Protein AF-A0A957AI26-F1 (afdb_monomer_lite)

pLDDT: mean 85.07, std 10.66, range [49.81, 96.75]

Secondary structure (DSSP, 8-state):
----EEEEEE-----TTGGG--SHHHHHHHHHHHHHHHHHHHTTEEEEEEE---TT---GGGTT--TTTS-------

Sequence (77 aa):
KGLEFPIVALAGLTELRREFAKDAEERLEYEHRERRALYVAMTRAMRGLLVLLPEDTASPLFTGFAEPYWNIESDAS

Foldseek 3Di:
DDAADQEAEADPPDPVCLVVQPDDVSNVVVLVVVLVVVVVRQVSHDHYYHYDDDPPDPDPSPPPCDPPVHDDDDDPD

Structure (mmCIF, N/CA/C/O backbone):
data_AF-A0A957AI26-F1
#
_entry.id   AF-A0A957AI26-F1
#
loop_
_atom_site.group_PDB
_atom_site.id
_atom_site.type_symbol
_atom_site.label_atom_id
_atom_site.label_alt_id
_atom_site.label_comp_id
_atom_site.label_asym_id
_atom_site.label_entity_id
_atom_site.label_seq_id
_atom_site.pdbx_PDB_ins_code
_atom_site.Cartn_x
_atom_site.Cartn_y
_atom_site.Cartn_z
_atom_site.occupancy
_atom_site.B_iso_or_equiv
_atom_site.auth_seq_id
_atom_site.auth_comp_id
_atom_site.auth_asym_id
_atom_site.auth_atom_id
_atom_site.pdbx_PDB_model_num
ATOM 1 N N . LYS A 1 1 ? -7.802 14.966 -1.315 1.00 49.81 1 LYS A N 1
ATOM 2 C CA . LYS A 1 1 ? -6.818 14.963 -0.200 1.00 49.81 1 LYS A CA 1
ATOM 3 C C . LYS A 1 1 ? -7.609 15.256 1.078 1.00 49.81 1 LYS A C 1
ATOM 5 O O . LYS A 1 1 ? -8.268 16.283 1.080 1.00 49.81 1 LYS A O 1
ATOM 10 N N . GLY A 1 2 ? -7.640 14.347 2.065 1.00 63.06 2 GLY A N 1
ATOM 11 C CA . GLY A 1 2 ? -8.364 14.536 3.342 1.00 63.06 2 GLY A CA 1
ATOM 12 C C . GLY A 1 2 ? -9.415 13.478 3.716 1.00 63.06 2 GLY A C 1
ATOM 13 O O . GLY A 1 2 ? -10.065 13.631 4.737 1.00 63.06 2 GLY A O 1
ATOM 14 N N . LEU A 1 3 ? -9.602 12.423 2.917 1.00 82.06 3 LEU A N 1
ATOM 15 C CA . LEU A 1 3 ? -10.488 11.316 3.293 1.00 82.06 3 LEU A CA 1
ATOM 16 C C . LEU A 1 3 ? -9.721 10.315 4.164 1.00 82.06 3 LEU A C 1
ATOM 18 O O . LEU A 1 3 ? -8.560 10.020 3.867 1.00 82.06 3 LEU A O 1
ATOM 22 N N . GLU A 1 4 ? -10.378 9.814 5.203 1.00 91.19 4 GLU A N 1
ATOM 23 C CA . GLU A 1 4 ? -9.966 8.696 6.055 1.00 91.19 4 GLU A CA 1
ATOM 24 C C . GLU A 1 4 ? -11.172 7.771 6.221 1.00 91.19 4 GLU A C 1
ATOM 26 O O . GLU A 1 4 ? -12.318 8.229 6.210 1.00 91.19 4 GLU A O 1
ATOM 31 N N . PHE A 1 5 ? -10.920 6.472 6.341 1.00 95.19 5 PHE A N 1
ATOM 32 C CA . PHE A 1 5 ? -11.960 5.455 6.418 1.00 95.19 5 PHE A CA 1
ATOM 33 C C . PHE A 1 5 ? -11.664 4.488 7.568 1.00 95.19 5 PHE A C 1
ATOM 35 O O . PHE A 1 5 ? -10.503 4.138 7.793 1.00 95.19 5 PHE A O 1
ATOM 42 N N . PRO A 1 6 ? -12.690 3.993 8.289 1.00 96.19 6 PRO A N 1
ATOM 43 C CA . PRO A 1 6 ? -12.487 2.986 9.326 1.00 96.19 6 PRO A CA 1
ATOM 44 C C . PRO A 1 6 ? -11.755 1.745 8.805 1.00 96.19 6 PRO A C 1
ATOM 46 O O . PRO A 1 6 ? -10.842 1.252 9.463 1.00 96.19 6 PRO A O 1
ATOM 49 N N . ILE A 1 7 ? -12.140 1.270 7.620 1.00 96.12 7 ILE A N 1
ATOM 50 C CA . ILE A 1 7 ? -11.570 0.096 6.962 1.00 96.12 7 ILE A CA 1
ATOM 51 C C . ILE A 1 7 ? -11.224 0.471 5.521 1.00 96.12 7 ILE A C 1
ATOM 53 O O . ILE A 1 7 ? -12.020 1.131 4.851 1.00 96.12 7 ILE A O 1
ATOM 57 N N . VAL A 1 8 ? -10.055 0.042 5.048 1.00 96.75 8 VAL A N 1
ATOM 58 C CA . VAL A 1 8 ? -9.607 0.203 3.657 1.00 96.75 8 VAL A CA 1
ATOM 59 C C . VAL A 1 8 ? -9.162 -1.150 3.117 1.00 96.75 8 VAL A C 1
ATOM 61 O O . VAL A 1 8 ? -8.408 -1.859 3.777 1.00 96.75 8 VAL A O 1
ATOM 64 N N . ALA A 1 9 ? -9.601 -1.486 1.905 1.00 95.75 9 ALA A N 1
ATOM 65 C CA . ALA A 1 9 ? -9.102 -2.627 1.148 1.00 95.75 9 ALA A CA 1
ATOM 66 C C . ALA A 1 9 ? -8.383 -2.125 -0.111 1.00 95.75 9 ALA A C 1
ATOM 68 O O . ALA A 1 9 ? -8.958 -1.370 -0.897 1.00 95.75 9 ALA A O 1
ATOM 69 N N . LEU A 1 10 ? -7.125 -2.525 -0.283 1.00 93.50 10 LEU A N 1
ATOM 70 C CA . LEU A 1 10 ? -6.322 -2.258 -1.471 1.00 93.50 10 LEU A CA 1
ATOM 71 C C . LEU A 1 10 ? -6.282 -3.524 -2.325 1.00 93.50 10 LEU A C 1
ATOM 73 O O . LEU A 1 10 ? -5.897 -4.584 -1.841 1.00 93.50 10 LEU A O 1
ATOM 77 N N . ALA A 1 11 ? -6.687 -3.408 -3.586 1.00 91.50 11 ALA A N 1
ATOM 78 C CA . ALA A 1 11 ? -6.775 -4.511 -4.537 1.00 91.50 11 ALA A CA 1
ATOM 79 C C . ALA A 1 11 ? -6.382 -4.035 -5.942 1.00 91.50 11 ALA A C 1
ATOM 81 O O . ALA A 1 11 ? -6.238 -2.833 -6.174 1.00 91.50 11 ALA A O 1
ATOM 82 N N . GLY A 1 12 ? -6.218 -4.970 -6.882 1.00 86.88 12 GLY A N 1
ATOM 83 C CA . GLY A 1 12 ? -5.805 -4.641 -8.253 1.00 86.88 12 GLY A CA 1
ATOM 84 C C . GLY A 1 12 ? -4.374 -4.099 -8.331 1.00 86.88 12 GLY A C 1
ATOM 85 O O . GLY A 1 12 ? -4.054 -3.299 -9.207 1.00 86.88 12 GLY A O 1
ATOM 86 N N . LEU A 1 13 ? -3.521 -4.506 -7.388 1.00 84.62 13 LEU A N 1
ATOM 87 C CA . LEU A 1 13 ? -2.128 -4.086 -7.271 1.00 84.62 13 LEU A CA 1
ATOM 88 C C . LEU A 1 13 ? -1.246 -4.825 -8.293 1.00 84.62 13 LEU A C 1
ATOM 90 O O . LEU A 1 13 ? -0.440 -5.685 -7.950 1.00 84.62 13 LEU A O 1
ATOM 94 N N . THR A 1 14 ? -1.438 -4.500 -9.571 1.00 78.12 14 THR A N 1
ATOM 95 C CA . THR A 1 14 ? -0.719 -5.079 -10.718 1.00 78.12 14 THR A CA 1
ATOM 96 C C . THR A 1 14 ? 0.267 -4.077 -11.322 1.00 78.12 14 THR A C 1
ATOM 98 O O . THR A 1 14 ? -0.053 -2.896 -11.447 1.00 78.12 14 THR A O 1
ATOM 101 N N . GLU A 1 15 ? 1.440 -4.528 -11.775 1.00 71.12 15 GLU A N 1
ATOM 102 C CA . GLU A 1 15 ? 2.519 -3.66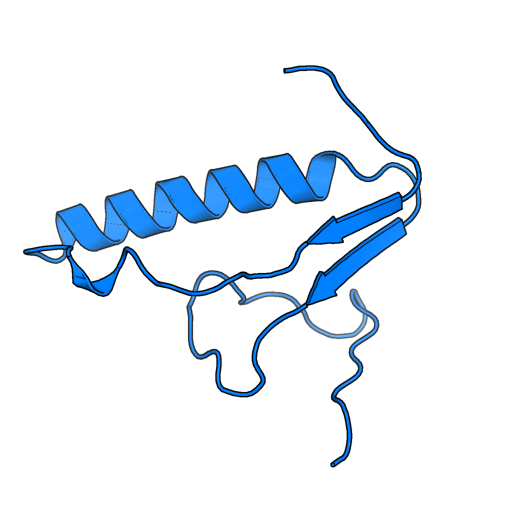2 -12.294 1.00 71.12 15 GLU A CA 1
ATOM 103 C C . GLU A 1 15 ? 2.331 -3.166 -13.746 1.00 71.12 15 GLU A C 1
ATOM 105 O O . GLU A 1 15 ? 3.308 -2.968 -14.467 1.00 71.12 15 GLU A O 1
ATOM 110 N N . LEU A 1 16 ? 1.094 -2.900 -14.180 1.00 61.75 16 LEU A N 1
ATOM 111 C CA . LEU A 1 16 ? 0.734 -2.615 -15.583 1.00 61.75 16 LEU A CA 1
ATOM 112 C C . LEU A 1 16 ? 1.512 -1.469 -16.251 1.00 61.75 16 LEU A C 1
ATOM 114 O O . LEU A 1 16 ? 1.455 -1.322 -17.463 1.00 61.75 16 LEU A O 1
ATOM 118 N N . ARG A 1 17 ? 2.181 -0.588 -15.495 1.00 66.62 17 ARG A N 1
ATOM 119 C CA . ARG A 1 17 ? 2.899 0.561 -16.071 1.00 66.62 17 ARG A CA 1
ATOM 120 C C . ARG A 1 17 ? 4.419 0.496 -15.957 1.00 66.62 17 ARG A C 1
ATOM 122 O O . ARG A 1 17 ? 5.087 1.303 -16.599 1.00 66.62 17 ARG A O 1
ATOM 129 N N . ARG A 1 18 ? 4.971 -0.466 -15.210 1.00 67.50 18 ARG A N 1
ATOM 130 C CA . ARG A 1 18 ? 6.427 -0.670 -15.114 1.00 67.50 18 ARG A CA 1
ATOM 131 C C . ARG A 1 18 ? 7.016 -1.153 -16.440 1.00 67.50 18 ARG A C 1
ATOM 133 O O . ARG A 1 18 ? 8.129 -0.779 -16.795 1.00 67.50 18 ARG A O 1
ATOM 140 N N . GLU A 1 19 ? 6.243 -1.942 -17.179 1.00 70.06 19 GLU A N 1
ATOM 141 C CA . GLU A 1 19 ? 6.590 -2.497 -18.492 1.00 70.06 19 GLU A CA 1
ATOM 142 C C . GLU A 1 19 ? 6.838 -1.440 -19.582 1.00 70.06 19 GLU A C 1
ATOM 144 O O . GLU A 1 19 ? 7.517 -1.728 -20.563 1.00 70.06 19 GLU A O 1
ATOM 149 N N . PHE A 1 20 ? 6.361 -0.204 -19.395 1.00 78.69 20 PHE A N 1
ATOM 150 C CA . PHE A 1 20 ? 6.573 0.894 -20.346 1.00 78.69 20 PHE A CA 1
ATOM 151 C C . PHE A 1 20 ? 7.805 1.762 -20.047 1.00 78.69 20 PHE A C 1
ATOM 153 O O . PHE A 1 20 ? 8.099 2.661 -20.836 1.00 78.69 20 PHE A O 1
ATOM 160 N N . ALA A 1 21 ? 8.519 1.525 -18.939 1.00 84.38 21 ALA A N 1
ATOM 161 C CA . ALA A 1 21 ? 9.726 2.280 -18.602 1.00 84.38 21 ALA A CA 1
ATOM 162 C C . ALA A 1 21 ? 10.881 1.923 -19.555 1.00 84.38 21 ALA A C 1
ATOM 164 O O . ALA A 1 21 ? 11.236 0.74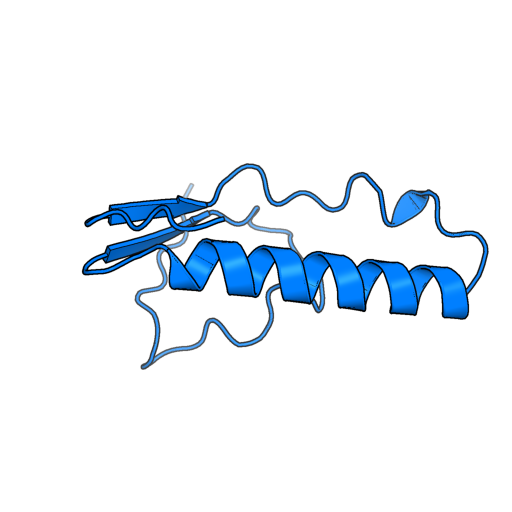9 -19.704 1.00 84.38 21 ALA A O 1
ATOM 165 N N . LYS A 1 22 ? 11.478 2.937 -20.184 1.00 87.12 22 LYS A N 1
ATOM 166 C CA . LYS A 1 22 ? 12.485 2.788 -21.246 1.00 87.12 22 LYS A CA 1
ATOM 167 C C . LYS A 1 22 ? 13.881 2.501 -20.708 1.00 87.12 22 LYS A C 1
ATOM 169 O O . LYS A 1 22 ? 14.660 1.820 -21.372 1.00 87.12 22 LYS A O 1
ATOM 174 N N . ASP A 1 23 ? 14.189 2.998 -19.515 1.00 91.94 23 ASP A N 1
ATOM 175 C CA . ASP A 1 23 ? 15.483 2.830 -18.860 1.00 91.94 23 ASP A CA 1
ATOM 176 C C . ASP A 1 23 ? 15.345 2.608 -17.341 1.00 91.94 23 ASP A C 1
ATOM 178 O O . ASP A 1 23 ? 14.248 2.463 -16.793 1.00 91.94 23 ASP A O 1
ATOM 182 N N . ALA A 1 24 ? 16.489 2.478 -16.665 1.00 89.62 24 ALA A N 1
ATOM 183 C CA . ALA A 1 24 ? 16.545 2.216 -15.231 1.00 89.62 24 ALA A CA 1
ATOM 184 C C . ALA A 1 24 ? 16.121 3.425 -14.384 1.00 89.62 24 ALA A C 1
ATOM 186 O O . ALA A 1 24 ? 15.558 3.231 -13.308 1.00 89.62 24 ALA A O 1
ATOM 187 N N . GLU A 1 25 ? 16.365 4.649 -14.853 1.00 91.56 25 GLU A N 1
ATOM 188 C CA . GLU A 1 25 ? 16.010 5.872 -14.132 1.00 91.56 25 GLU A CA 1
ATOM 189 C C . GLU A 1 25 ? 14.490 6.064 -14.139 1.00 91.56 25 GLU A C 1
ATOM 191 O O . GLU A 1 25 ? 13.880 6.188 -13.077 1.00 91.56 25 GLU A O 1
ATOM 196 N N . GLU A 1 26 ? 13.856 5.926 -15.305 1.00 90.06 26 GLU A N 1
ATOM 197 C CA . GLU A 1 26 ? 12.398 5.981 -15.450 1.00 90.06 26 GLU A CA 1
ATOM 198 C C . GLU A 1 26 ? 11.707 4.885 -14.618 1.00 90.06 26 GLU A C 1
ATOM 200 O O . GLU A 1 26 ? 10.658 5.109 -14.003 1.00 90.06 26 GLU A O 1
ATOM 205 N N . ARG A 1 27 ? 12.321 3.697 -14.529 1.00 86.88 27 ARG A N 1
ATOM 206 C CA . ARG A 1 27 ? 11.824 2.600 -13.687 1.00 86.88 27 ARG A CA 1
ATOM 207 C C . ARG A 1 27 ? 11.897 2.933 -12.198 1.00 86.88 27 ARG A C 1
ATOM 209 O O . ARG A 1 27 ? 10.940 2.658 -11.476 1.00 86.88 27 ARG A O 1
ATOM 216 N N . LEU A 1 28 ? 12.990 3.542 -11.741 1.00 88.38 28 LEU A N 1
ATOM 217 C CA . LEU A 1 28 ? 13.136 3.975 -10.349 1.00 88.38 28 LEU A CA 1
ATOM 218 C C . LEU A 1 28 ? 12.139 5.084 -10.005 1.00 88.38 28 LEU A C 1
ATOM 220 O O . LEU A 1 28 ? 11.486 5.026 -8.962 1.00 88.38 28 LEU A O 1
ATOM 224 N N . GLU A 1 29 ? 11.961 6.071 -10.883 1.00 89.50 29 GLU A N 1
ATOM 225 C CA . GLU A 1 29 ? 10.963 7.125 -10.690 1.00 89.50 29 GLU A CA 1
ATOM 226 C C . GLU A 1 29 ? 9.541 6.561 -10.597 1.00 89.50 29 GLU A C 1
ATOM 228 O O . GLU A 1 29 ?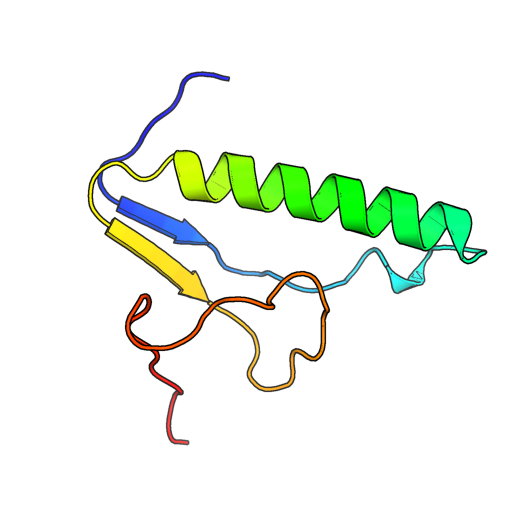 8.760 6.970 -9.725 1.00 89.50 29 GLU A O 1
A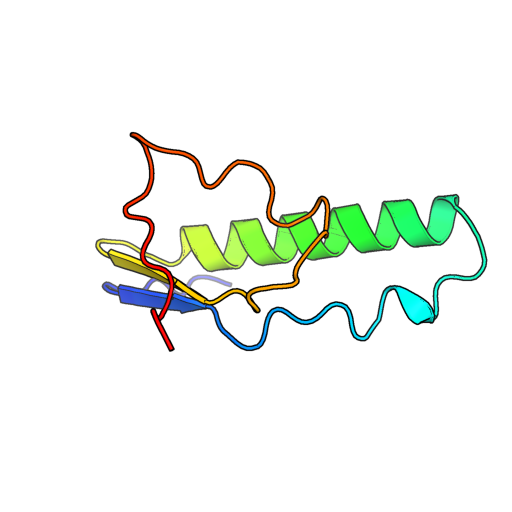TOM 233 N N . TYR A 1 30 ? 9.220 5.594 -11.463 1.00 87.62 30 TYR A N 1
ATOM 234 C CA . TYR A 1 30 ? 7.969 4.850 -11.416 1.00 87.62 30 TYR A CA 1
ATOM 235 C C . TYR A 1 30 ? 7.789 4.161 -10.057 1.00 87.62 30 TYR A C 1
ATOM 237 O O . TYR A 1 30 ? 6.797 4.411 -9.370 1.00 87.62 30 TYR A O 1
ATOM 245 N N . GLU A 1 31 ? 8.771 3.367 -9.624 1.00 86.88 31 GLU A N 1
ATOM 246 C CA . GLU A 1 31 ? 8.736 2.650 -8.345 1.00 86.88 31 GLU A CA 1
ATOM 247 C C . GLU A 1 31 ? 8.593 3.615 -7.150 1.00 86.88 31 GLU A C 1
ATOM 249 O O . GLU A 1 31 ? 7.805 3.374 -6.231 1.00 86.88 31 GLU A O 1
ATOM 254 N N . HIS A 1 32 ? 9.281 4.760 -7.166 1.00 88.88 32 HIS A N 1
ATOM 255 C CA . HIS A 1 32 ? 9.137 5.787 -6.131 1.00 88.88 32 HIS A CA 1
ATOM 256 C C . HIS A 1 32 ? 7.742 6.419 -6.111 1.00 88.88 32 HIS A C 1
ATOM 258 O O . HIS A 1 32 ? 7.206 6.708 -5.034 1.00 88.88 32 HIS A O 1
ATOM 264 N N . ARG A 1 33 ? 7.138 6.658 -7.279 1.00 90.06 33 ARG A N 1
ATOM 265 C CA . ARG A 1 33 ? 5.780 7.202 -7.374 1.00 90.06 33 ARG A CA 1
ATOM 266 C C . ARG A 1 33 ? 4.745 6.206 -6.858 1.00 90.06 33 ARG A C 1
ATOM 268 O O . ARG A 1 33 ? 3.930 6.600 -6.023 1.00 90.06 33 ARG A O 1
ATOM 275 N N . GLU A 1 34 ? 4.815 4.951 -7.288 1.00 89.69 34 GLU A N 1
ATOM 276 C CA . GLU A 1 34 ? 3.886 3.903 -6.850 1.00 89.69 34 GLU A CA 1
ATOM 277 C C . GLU A 1 34 ? 4.005 3.643 -5.345 1.00 89.69 34 GLU A C 1
ATOM 279 O O . GLU A 1 34 ? 2.997 3.592 -4.642 1.00 89.69 34 GLU A O 1
ATOM 284 N N . ARG A 1 35 ? 5.229 3.612 -4.800 1.00 89.19 35 ARG A N 1
ATOM 285 C CA . ARG A 1 35 ? 5.454 3.467 -3.353 1.00 89.19 35 ARG A CA 1
ATOM 286 C C . ARG A 1 35 ? 4.804 4.593 -2.546 1.00 89.19 35 ARG A C 1
ATOM 288 O O . ARG A 1 35 ? 4.197 4.340 -1.506 1.00 89.19 35 ARG A O 1
ATOM 295 N N . ARG A 1 36 ? 4.891 5.842 -3.021 1.00 91.56 36 ARG A N 1
ATOM 296 C CA . ARG A 1 36 ? 4.208 6.980 -2.377 1.00 91.56 36 ARG A CA 1
ATOM 297 C C . ARG A 1 36 ? 2.689 6.853 -2.464 1.00 91.56 36 ARG A C 1
ATOM 299 O O . ARG A 1 36 ? 2.011 7.174 -1.490 1.00 91.56 36 ARG A O 1
ATOM 306 N N . ALA A 1 37 ? 2.157 6.395 -3.596 1.00 91.06 37 ALA A N 1
ATOM 307 C CA . ALA A 1 37 ? 0.723 6.176 -3.760 1.00 91.06 37 ALA A CA 1
ATOM 308 C C . ALA A 1 37 ? 0.207 5.089 -2.802 1.00 91.06 37 ALA A C 1
ATOM 310 O O . ALA A 1 37 ? -0.766 5.330 -2.085 1.00 91.06 37 ALA A O 1
ATOM 311 N N . LEU A 1 38 ? 0.914 3.957 -2.709 1.00 90.75 38 LEU A N 1
ATOM 312 C CA . LEU A 1 38 ? 0.634 2.883 -1.752 1.00 90.75 38 LEU A CA 1
ATOM 313 C C . LEU A 1 38 ? 0.641 3.400 -0.314 1.00 90.75 38 LEU A C 1
ATOM 315 O O . LEU A 1 38 ? -0.334 3.208 0.406 1.00 90.75 38 LEU A O 1
ATOM 319 N N . TYR A 1 39 ? 1.678 4.140 0.083 1.00 91.44 39 TYR A N 1
ATOM 320 C CA . TYR A 1 39 ? 1.750 4.728 1.422 1.00 91.44 39 TYR A CA 1
ATOM 321 C C . TYR A 1 39 ? 0.558 5.652 1.720 1.00 91.44 39 TYR A C 1
ATOM 323 O O . TYR A 1 39 ? -0.065 5.573 2.781 1.00 91.44 39 TYR A O 1
ATOM 331 N N . VAL A 1 40 ? 0.193 6.520 0.771 1.00 93.31 40 VAL A N 1
ATOM 332 C CA . VAL A 1 40 ? -0.966 7.410 0.923 1.00 93.31 40 VAL A CA 1
ATOM 333 C C . VAL A 1 40 ? -2.261 6.619 1.064 1.00 93.31 40 VAL A C 1
ATOM 335 O O . VAL A 1 40 ? -3.108 7.049 1.841 1.00 93.31 40 VAL A O 1
ATOM 338 N N . ALA A 1 41 ? -2.418 5.511 0.337 1.00 92.25 41 ALA A N 1
ATOM 339 C CA . ALA A 1 41 ? -3.600 4.659 0.387 1.00 92.25 41 ALA A CA 1
ATOM 340 C C . ALA A 1 41 ? -3.693 3.882 1.712 1.00 92.25 41 ALA A C 1
ATOM 342 O O . ALA A 1 41 ? -4.743 3.892 2.351 1.00 92.25 41 ALA A O 1
ATOM 343 N N . MET A 1 42 ? -2.583 3.299 2.174 1.00 93.12 42 MET A N 1
ATOM 344 C CA . MET A 1 42 ? -2.499 2.588 3.457 1.00 93.12 42 MET A CA 1
ATOM 345 C C . MET A 1 42 ? -2.814 3.511 4.639 1.00 93.12 42 MET A C 1
ATOM 347 O O . MET A 1 42 ? -3.591 3.156 5.519 1.00 93.12 42 MET A O 1
ATOM 351 N N . THR A 1 43 ? -2.296 4.743 4.617 1.00 93.94 43 THR A N 1
ATOM 352 C CA . THR A 1 43 ? -2.544 5.749 5.669 1.00 93.94 43 THR A CA 1
ATOM 353 C C . THR A 1 43 ? -3.960 6.333 5.661 1.00 93.94 43 THR A C 1
ATOM 355 O O . THR A 1 43 ? -4.257 7.217 6.459 1.00 93.94 43 THR A O 1
ATOM 358 N N . ARG A 1 44 ? -4.859 5.867 4.779 1.00 94.56 44 ARG A N 1
ATOM 359 C CA . ARG A 1 44 ? -6.293 6.197 4.858 1.00 94.56 44 ARG A CA 1
ATOM 360 C C . ARG A 1 44 ? -7.049 5.334 5.865 1.00 94.56 44 ARG A C 1
ATOM 362 O O . ARG A 1 44 ? -8.160 5.712 6.228 1.00 94.56 44 ARG A O 1
ATOM 369 N N . ALA A 1 45 ? -6.496 4.190 6.268 1.00 96.44 45 ALA A N 1
ATOM 370 C CA . ALA A 1 45 ? -7.135 3.276 7.206 1.00 96.44 45 ALA A CA 1
ATOM 371 C C . ALA A 1 45 ? -6.995 3.770 8.651 1.00 96.44 45 ALA A C 1
ATOM 373 O O . ALA A 1 45 ? -5.888 4.020 9.119 1.00 96.44 45 ALA A O 1
ATOM 374 N N . MET A 1 46 ? -8.112 3.855 9.376 1.00 96.00 46 MET A N 1
ATOM 375 C CA . MET A 1 46 ? -8.115 4.235 10.796 1.00 96.00 46 MET A CA 1
ATOM 376 C C . MET A 1 46 ? -8.125 3.031 11.747 1.00 96.00 46 MET A C 1
ATOM 378 O O . MET A 1 46 ? -7.677 3.155 12.884 1.00 96.00 46 MET A O 1
ATOM 382 N N . ARG A 1 47 ? -8.700 1.892 11.330 1.00 95.12 47 ARG A N 1
ATOM 383 C CA . ARG A 1 47 ? -8.822 0.679 12.164 1.00 95.12 47 ARG A CA 1
ATOM 384 C C . ARG A 1 47 ? -8.347 -0.587 11.467 1.00 95.12 47 ARG A C 1
ATOM 386 O O . ARG A 1 47 ? -7.636 -1.366 12.085 1.00 95.12 47 ARG A O 1
ATOM 393 N N . GLY A 1 48 ? -8.762 -0.809 10.222 1.00 95.31 48 GLY A N 1
ATOM 394 C CA . GLY A 1 48 ? -8.447 -2.031 9.480 1.00 95.31 48 GLY A CA 1
ATOM 395 C C . GLY A 1 48 ? -7.910 -1.738 8.086 1.00 95.31 48 GLY A C 1
ATOM 396 O O . GLY A 1 48 ? -8.453 -0.893 7.374 1.00 95.31 48 GLY A O 1
ATOM 397 N N . LEU A 1 49 ? -6.864 -2.458 7.696 1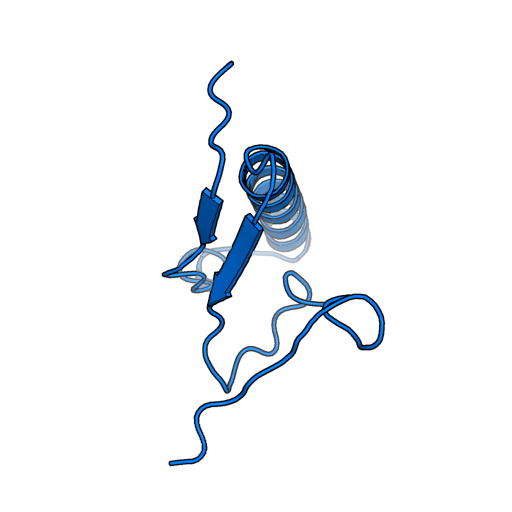.00 96.25 49 LEU A N 1
ATOM 398 C CA . LEU A 1 49 ? -6.277 -2.408 6.364 1.00 96.25 49 LEU A CA 1
ATOM 399 C C . LEU A 1 49 ? -6.173 -3.836 5.823 1.00 96.25 49 LEU A C 1
ATOM 401 O O . LEU A 1 49 ? -5.588 -4.694 6.477 1.00 96.25 49 LEU A O 1
ATOM 405 N N . LEU A 1 50 ? -6.723 -4.068 4.633 1.00 95.56 50 LEU A N 1
ATOM 406 C CA . LEU A 1 50 ? -6.544 -5.296 3.861 1.00 95.56 50 LEU A CA 1
ATOM 407 C C . LEU A 1 50 ? -5.775 -4.959 2.583 1.00 95.56 50 LEU A C 1
ATOM 409 O O . LEU A 1 50 ? -6.126 -4.006 1.886 1.00 95.56 50 LEU A O 1
ATOM 413 N N . VAL A 1 51 ? -4.744 -5.735 2.267 1.00 92.94 51 VAL A N 1
ATOM 414 C CA . VAL A 1 51 ? -3.969 -5.600 1.030 1.00 92.94 51 VAL A CA 1
ATOM 415 C C . VAL A 1 51 ? -4.017 -6.935 0.304 1.00 92.94 51 VAL A C 1
ATOM 417 O O . VAL A 1 51 ? -3.594 -7.945 0.852 1.00 92.94 51 VAL A O 1
ATOM 420 N N . LEU A 1 52 ? -4.553 -6.932 -0.914 1.00 91.19 52 LEU A N 1
ATOM 421 C CA . LEU A 1 52 ? -4.648 -8.109 -1.770 1.00 91.19 52 LEU A CA 1
ATOM 422 C C . LEU A 1 52 ? -3.545 -8.052 -2.822 1.00 91.19 52 LEU A C 1
ATOM 424 O O . LEU A 1 52 ? -3.485 -7.112 -3.623 1.00 91.19 52 LEU A O 1
ATOM 428 N N . LEU A 1 53 ? -2.687 -9.066 -2.812 1.00 87.50 53 LEU A N 1
ATOM 429 C CA . LEU A 1 53 ? -1.595 -9.231 -3.760 1.00 87.50 53 LEU A CA 1
ATOM 430 C C . LEU A 1 53 ? -1.837 -10.488 -4.601 1.00 87.50 53 LEU A C 1
ATOM 432 O O . LEU A 1 53 ? -2.319 -11.481 -4.061 1.00 87.50 53 LEU A O 1
ATOM 436 N N . PRO A 1 54 ? -1.502 -10.470 -5.901 1.00 84.12 54 PRO A N 1
ATOM 437 C CA . PRO A 1 54 ? -1.388 -11.700 -6.677 1.00 84.12 54 PRO A CA 1
ATOM 438 C C . PRO A 1 54 ? -0.339 -12.628 -6.047 1.00 84.12 54 PRO A C 1
ATOM 440 O O . PRO A 1 54 ? 0.695 -12.136 -5.593 1.00 84.12 54 PRO A O 1
ATOM 443 N N . GLU A 1 55 ? -0.574 -13.942 -6.064 1.00 79.94 55 GLU A N 1
ATOM 444 C CA . GLU A 1 55 ? 0.348 -14.936 -5.480 1.00 79.94 55 GLU A CA 1
ATOM 445 C C . GLU A 1 55 ? 1.767 -14.832 -6.058 1.00 79.94 55 GLU A C 1
ATOM 447 O O . GLU A 1 55 ? 2.747 -14.848 -5.319 1.00 79.94 55 GLU A O 1
ATOM 452 N N . ASP A 1 56 ? 1.878 -14.603 -7.368 1.00 76.00 56 ASP A N 1
ATOM 453 C CA . ASP A 1 56 ? 3.157 -14.555 -8.086 1.00 76.00 56 ASP A CA 1
ATOM 454 C C . ASP A 1 56 ? 3.818 -13.162 -8.102 1.00 76.00 56 ASP A C 1
ATOM 456 O O . ASP A 1 56 ? 4.644 -12.852 -8.969 1.00 76.00 56 ASP A O 1
ATOM 460 N N . THR A 1 57 ? 3.458 -12.264 -7.179 1.00 75.44 57 THR A N 1
ATOM 461 C CA . THR A 1 57 ? 4.032 -10.913 -7.179 1.00 75.44 57 THR A CA 1
ATOM 462 C C . THR A 1 57 ? 5.477 -10.926 -6.654 1.00 75.44 57 THR A C 1
ATOM 464 O O . THR A 1 57 ? 5.745 -11.126 -5.474 1.00 75.44 57 THR A O 1
ATOM 467 N N . ALA A 1 58 ? 6.442 -10.653 -7.536 1.00 72.25 58 ALA A N 1
ATOM 468 C CA . ALA A 1 58 ? 7.861 -10.493 -7.184 1.00 72.25 58 ALA A CA 1
ATOM 469 C C . ALA A 1 58 ? 8.291 -9.014 -7.079 1.00 72.25 58 ALA A C 1
ATOM 471 O O . ALA A 1 58 ? 9.481 -8.689 -7.115 1.00 72.25 58 ALA A O 1
ATOM 472 N N . SER A 1 59 ? 7.330 -8.086 -7.015 1.00 79.25 59 SER A N 1
ATOM 473 C CA . SER A 1 59 ? 7.636 -6.657 -7.045 1.00 79.25 59 SER A CA 1
ATOM 474 C C . SER A 1 59 ? 8.326 -6.182 -5.758 1.00 79.25 59 SER A C 1
ATOM 476 O O . SER A 1 59 ? 7.803 -6.402 -4.661 1.00 79.25 59 SER A O 1
ATOM 478 N N . PRO A 1 60 ? 9.415 -5.394 -5.865 1.00 79.00 60 PRO A N 1
ATOM 479 C CA . PRO A 1 60 ? 10.001 -4.688 -4.727 1.00 79.00 60 PRO A CA 1
ATOM 480 C C . PRO A 1 60 ? 9.019 -3.762 -3.986 1.00 79.00 60 PRO A C 1
ATOM 482 O O . PRO A 1 60 ? 9.279 -3.398 -2.836 1.00 79.00 60 PRO A O 1
ATOM 485 N N . LEU A 1 61 ? 7.911 -3.358 -4.625 1.00 80.12 61 LEU A N 1
ATOM 486 C CA . LEU A 1 61 ? 6.877 -2.502 -4.031 1.00 80.12 61 LEU A CA 1
ATOM 487 C C . LEU A 1 61 ? 6.107 -3.182 -2.897 1.00 80.12 61 LEU A C 1
ATOM 489 O O . LEU A 1 61 ? 5.602 -2.484 -2.020 1.00 80.12 61 LEU A O 1
ATOM 493 N N . PHE A 1 62 ? 6.038 -4.513 -2.901 1.00 81.94 62 PHE A N 1
ATOM 494 C CA . PHE A 1 62 ? 5.264 -5.299 -1.937 1.00 81.94 62 PHE A CA 1
ATOM 495 C C . PHE A 1 62 ? 6.154 -6.033 -0.928 1.00 81.94 62 PHE A C 1
ATOM 497 O O . PHE A 1 62 ? 5.764 -7.027 -0.325 1.00 81.94 62 PHE A O 1
ATOM 504 N N . THR A 1 63 ? 7.365 -5.516 -0.719 1.00 80.44 63 THR A N 1
ATOM 505 C CA . THR A 1 63 ? 8.271 -5.981 0.334 1.00 80.44 63 THR A CA 1
ATOM 506 C C . THR A 1 63 ? 7.906 -5.358 1.685 1.00 80.44 63 THR A C 1
ATOM 508 O O . THR A 1 63 ? 7.456 -4.215 1.755 1.00 80.44 63 THR A O 1
ATOM 511 N N . GLY A 1 64 ? 8.116 -6.100 2.777 1.00 80.81 64 GLY A N 1
ATOM 512 C CA . GLY A 1 64 ? 7.881 -5.619 4.148 1.00 80.81 64 GLY A CA 1
ATOM 513 C C . GLY A 1 64 ? 6.538 -6.021 4.769 1.00 80.81 64 GLY A C 1
ATOM 514 O O . GLY A 1 64 ? 6.317 -5.741 5.947 1.00 80.81 64 GLY A O 1
ATOM 515 N N . PHE A 1 65 ? 5.674 -6.721 4.027 1.00 85.88 65 PHE A N 1
ATOM 516 C CA . PHE A 1 65 ? 4.546 -7.465 4.595 1.00 85.88 65 PHE A CA 1
ATOM 517 C C . PHE A 1 65 ? 5.073 -8.758 5.224 1.00 85.88 65 PHE A C 1
ATOM 519 O O . PHE A 1 65 ? 5.128 -9.798 4.576 1.00 85.88 65 PHE A O 1
ATOM 526 N N . ALA A 1 66 ? 5.559 -8.666 6.458 1.00 85.00 66 ALA A N 1
ATOM 527 C CA . ALA A 1 66 ? 6.126 -9.794 7.185 1.00 85.00 66 ALA A CA 1
ATOM 528 C C . ALA A 1 66 ? 5.431 -9.976 8.535 1.00 85.00 66 ALA A C 1
ATOM 530 O O . ALA A 1 66 ? 5.064 -9.000 9.202 1.00 85.00 66 ALA A O 1
ATOM 531 N N . GLU A 1 67 ? 5.315 -11.227 8.968 1.00 84.06 67 GLU A N 1
ATOM 532 C CA . GLU A 1 67 ? 5.025 -11.544 10.364 1.00 84.06 67 GLU A CA 1
ATOM 533 C C . GLU A 1 67 ? 6.134 -10.970 11.272 1.00 84.06 67 GLU A C 1
ATOM 535 O O . GLU A 1 67 ? 7.302 -10.933 10.871 1.00 84.06 67 GLU A O 1
ATOM 540 N N . PRO A 1 68 ? 5.815 -10.485 12.488 1.00 89.69 68 PRO A N 1
ATOM 541 C CA . PRO A 1 68 ? 4.516 -10.517 13.173 1.00 89.69 68 PRO A CA 1
ATOM 542 C C . PRO A 1 68 ? 3.638 -9.277 12.913 1.00 89.69 68 PRO A C 1
ATOM 544 O O . PRO A 1 68 ? 2.637 -9.072 13.595 1.00 89.69 68 PRO A O 1
ATOM 547 N N . TYR A 1 69 ? 4.036 -8.393 11.994 1.00 88.94 69 TYR A N 1
ATOM 548 C CA . TYR A 1 69 ? 3.379 -7.095 11.796 1.00 88.94 69 TYR A CA 1
ATOM 549 C C . TYR A 1 69 ? 2.129 -7.174 10.914 1.00 88.94 69 TYR A C 1
ATOM 551 O O . TYR A 1 69 ? 1.324 -6.243 10.910 1.00 88.94 69 TYR A O 1
ATOM 559 N N . TRP A 1 70 ? 1.982 -8.269 10.171 1.00 92.31 70 TRP A N 1
ATOM 560 C CA . TRP A 1 70 ? 0.872 -8.533 9.265 1.00 92.31 70 TRP A CA 1
ATOM 561 C C . TRP A 1 70 ? 0.283 -9.909 9.548 1.00 92.31 70 TRP A C 1
ATOM 563 O O . TRP A 1 70 ? 1.025 -10.850 9.814 1.00 92.31 70 TRP A O 1
ATOM 573 N N . ASN A 1 71 ? -1.043 -10.010 9.449 1.00 92.38 71 ASN A N 1
ATOM 574 C CA . ASN A 1 71 ? -1.718 -11.296 9.305 1.00 92.38 71 ASN A CA 1
ATOM 575 C C . ASN A 1 71 ? -1.674 -11.646 7.815 1.00 92.38 71 ASN A C 1
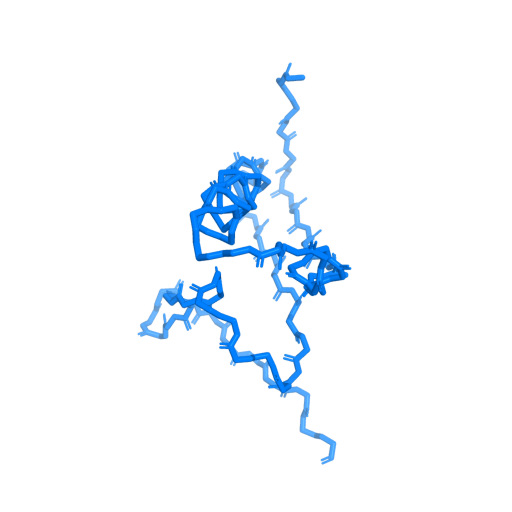ATOM 577 O O . ASN A 1 71 ? -2.155 -10.852 6.998 1.00 92.38 71 ASN A O 1
ATOM 581 N N . ILE A 1 72 ? -1.022 -12.755 7.472 1.00 90.00 72 ILE A N 1
ATOM 582 C CA . ILE A 1 72 ? -0.786 -13.166 6.090 1.00 90.00 72 ILE A CA 1
ATOM 583 C C . ILE A 1 72 ? -1.575 -14.444 5.832 1.00 90.00 72 ILE A C 1
ATOM 585 O O . ILE A 1 72 ? -1.249 -15.501 6.362 1.00 90.00 72 ILE A O 1
ATOM 589 N N . GLU A 1 73 ? -2.559 -14.340 4.945 1.00 88.44 73 GLU A N 1
ATOM 590 C CA . GLU A 1 73 ? -3.336 -15.471 4.455 1.00 88.44 73 GLU A CA 1
ATOM 591 C C . GLU A 1 73 ? -3.117 -15.596 2.947 1.00 88.44 73 GLU A C 1
ATOM 593 O O . GLU A 1 73 ? -3.341 -14.643 2.197 1.00 88.44 73 GLU A O 1
ATOM 598 N N . SER A 1 74 ? -2.684 -16.776 2.509 1.00 81.56 74 SER A N 1
ATOM 599 C CA . SER A 1 74 ? -2.699 -17.183 1.104 1.00 81.56 74 SER A CA 1
ATOM 600 C C . SER A 1 74 ? -3.903 -18.088 0.868 1.00 81.56 74 SER A C 1
ATOM 602 O O . SER A 1 74 ? -4.187 -18.953 1.701 1.00 81.56 74 SER A O 1
ATOM 604 N N . ASP A 1 75 ? -4.605 -17.906 -0.248 1.00 70.25 75 ASP A N 1
ATOM 605 C CA . ASP A 1 75 ? -5.718 -18.783 -0.602 1.00 70.25 75 ASP A CA 1
ATOM 606 C C . ASP A 1 75 ? -5.139 -20.155 -0.974 1.00 70.25 75 ASP A C 1
ATOM 608 O O . ASP A 1 75 ? -4.448 -20.305 -1.976 1.00 70.25 75 ASP A O 1
ATOM 612 N N . ALA A 1 76 ? -5.327 -21.157 -0.116 1.00 52.81 76 ALA A N 1
ATOM 613 C CA . ALA A 1 76 ? -4.854 -22.510 -0.381 1.00 52.81 76 ALA A CA 1
ATOM 614 C C . ALA A 1 76 ? -5.799 -23.171 -1.396 1.00 52.81 76 ALA A C 1
ATOM 616 O O . ALA A 1 76 ? -6.759 -23.838 -1.005 1.00 52.81 76 ALA A O 1
ATOM 617 N N . SER A 1 77 ? -5.549 -22.932 -2.685 1.00 52.97 77 SER A N 1
ATOM 618 C CA . SER A 1 77 ? -6.199 -23.653 -3.789 1.00 52.97 77 SER A CA 1
ATOM 619 C C . SER A 1 77 ? -5.544 -25.009 -4.040 1.00 52.97 77 SER A C 1
ATOM 621 O O . SER A 1 77 ? -4.294 -25.075 -4.049 1.00 52.97 77 SER A O 1
#

Radius of gyration: 14.04 Å; chains: 1; bounding box: 29×39×34 Å